Protein AF-A0AAV6Z2B5-F1 (afdb_monomer_lite)

Secondary structure (DSSP, 8-state):
-HHHHHHHHHHHHHHHHHHHHHHHHHHHHHH-HHHHHHHHHHHHHHHHHHHHHHHHHHHHHHHHHHHHHHHHHHHHHHHHHHHHHHHHHT--TTSPPPPPP-

Foldseek 3Di:
DVVVVVVVVVVVVVVVVVVVVVVVVVVCCVPPVVSVVVVVVVVVVVVVVVVVVVVVVVVVVVVVVVVVVVVVVVVVVVVVVVVVVVCVVPPDPPDDDDDPDD

Structure (mmCIF, N/CA/C/O backbone):
data_AF-A0AAV6Z2B5-F1
#
_entry.id   AF-A0AAV6Z2B5-F1
#
loop_
_atom_site.group_PDB
_atom_site.id
_atom_site.type_symbol
_atom_site.label_atom_id
_atom_site.label_alt_id
_atom_site.label_comp_id
_atom_site.label_asym_id
_atom_site.label_entity_id
_atom_site.label_seq_id
_atom_site.pdbx_PDB_ins_code
_atom_site.Cartn_x
_atom_site.Cartn_y
_atom_site.Cartn_z
_atom_site.occupancy
_atom_site.B_iso_or_equiv
_atom_site.auth_seq_id
_atom_s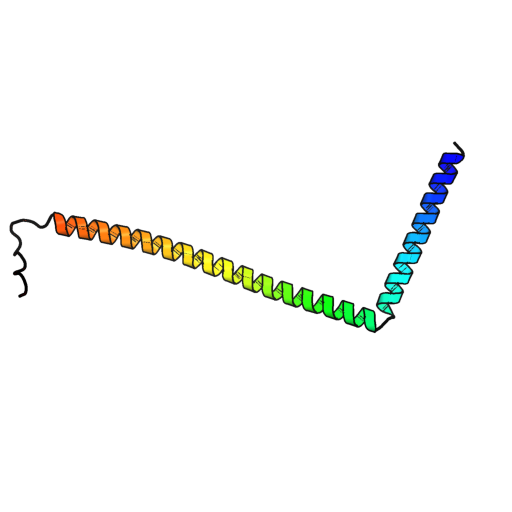ite.auth_comp_id
_atom_site.auth_asym_id
_atom_site.auth_atom_id
_atom_site.pdbx_PDB_model_num
ATOM 1 N N . MET A 1 1 ? -34.040 34.669 29.551 1.00 61.44 1 MET A N 1
ATOM 2 C CA . MET A 1 1 ? -32.749 34.286 30.158 1.00 61.44 1 MET A CA 1
ATOM 3 C C . MET A 1 1 ? -32.829 32.865 30.708 1.00 61.44 1 MET A C 1
ATOM 5 O O . MET A 1 1 ? -32.021 32.052 30.302 1.00 61.44 1 MET A O 1
ATOM 9 N N . GLU A 1 2 ? -33.875 32.519 31.465 1.00 62.28 2 GLU A N 1
ATOM 10 C CA . GLU A 1 2 ? -34.087 31.174 32.050 1.00 62.28 2 GLU A CA 1
ATOM 11 C C . GLU A 1 2 ? -34.156 30.000 31.046 1.00 62.28 2 GLU A C 1
ATOM 13 O O . GLU A 1 2 ? -33.633 28.927 31.321 1.00 62.28 2 GLU A O 1
ATOM 18 N N . ALA A 1 3 ? -34.746 30.183 29.857 1.00 65.19 3 ALA A N 1
ATOM 19 C CA . ALA A 1 3 ? -34.788 29.123 28.837 1.00 65.19 3 ALA A CA 1
ATOM 20 C C . ALA A 1 3 ? -33.399 28.789 28.251 1.00 65.19 3 ALA A C 1
ATOM 22 O O . ALA A 1 3 ? -33.134 27.639 27.924 1.00 65.19 3 ALA A O 1
ATOM 23 N N . LEU A 1 4 ? -32.506 29.785 28.171 1.00 72.56 4 LEU A N 1
ATOM 24 C CA . LEU A 1 4 ? -31.120 29.611 27.719 1.00 72.56 4 LEU A CA 1
ATOM 25 C C . LEU A 1 4 ? -30.303 28.823 28.753 1.00 72.56 4 LEU A C 1
ATOM 27 O O . LEU A 1 4 ? -29.557 27.925 28.386 1.00 72.56 4 LEU A O 1
ATOM 31 N N . GLU A 1 5 ? -30.514 29.093 30.044 1.00 88.19 5 GLU A N 1
ATOM 32 C CA . GLU A 1 5 ? -29.876 28.334 31.128 1.00 88.19 5 GLU A CA 1
ATOM 33 C C . GLU A 1 5 ? -30.351 26.873 31.179 1.00 88.19 5 GLU A C 1
ATOM 35 O O . GLU A 1 5 ? -29.553 25.972 31.451 1.00 88.19 5 GLU A O 1
ATOM 40 N N . LEU A 1 6 ? -31.631 26.617 30.882 1.00 94.62 6 LEU A N 1
ATOM 41 C CA . LEU A 1 6 ? -32.162 25.257 30.782 1.00 94.62 6 LEU A CA 1
ATOM 42 C C . LEU A 1 6 ? -31.587 24.505 29.574 1.00 94.62 6 LEU A C 1
ATOM 44 O O . LEU A 1 6 ? -31.181 23.352 29.721 1.00 94.62 6 LEU A O 1
ATOM 48 N N . ASP A 1 7 ? -31.520 25.144 28.406 1.00 94.81 7 ASP A N 1
ATOM 49 C CA . ASP A 1 7 ? -30.957 24.538 27.195 1.00 94.81 7 ASP A CA 1
ATOM 50 C C . ASP A 1 7 ? -29.466 24.211 27.363 1.00 94.81 7 ASP A C 1
ATOM 52 O O . ASP A 1 7 ? -29.035 23.101 27.031 1.00 94.81 7 ASP A O 1
ATOM 56 N N . ASP A 1 8 ? -28.688 25.121 27.954 1.00 95.44 8 ASP A N 1
ATOM 57 C CA . ASP A 1 8 ? -27.271 24.900 28.257 1.00 95.44 8 ASP A CA 1
ATOM 58 C C . ASP A 1 8 ? -27.082 23.735 29.239 1.00 95.44 8 ASP A C 1
ATOM 60 O O . ASP A 1 8 ? -26.204 22.878 29.062 1.00 95.44 8 ASP A O 1
ATOM 64 N N . LEU A 1 9 ? -27.947 23.644 30.254 1.00 95.88 9 LEU A N 1
ATOM 65 C CA . LEU A 1 9 ? -27.949 22.531 31.197 1.00 95.88 9 LEU A CA 1
ATOM 66 C C . LEU A 1 9 ? -28.308 21.206 30.508 1.00 95.88 9 LEU A C 1
ATOM 68 O O . LEU A 1 9 ? -27.624 20.199 30.715 1.00 95.88 9 LEU A O 1
ATOM 72 N N . CYS A 1 10 ? -29.333 21.191 29.655 1.00 97.38 10 CYS A N 1
ATOM 73 C CA . CYS A 1 10 ? -29.712 20.021 28.866 1.00 97.38 10 CYS A CA 1
ATOM 74 C C . CYS A 1 10 ? -28.577 19.577 27.938 1.00 97.38 10 CYS A C 1
ATOM 76 O O . CYS A 1 10 ? -28.277 18.381 27.858 1.00 97.38 10 CYS A O 1
ATOM 78 N N . PHE A 1 11 ? -27.895 20.516 27.280 1.00 97.56 11 PHE A N 1
ATOM 79 C CA . PHE A 1 11 ? -26.722 20.222 26.462 1.00 97.56 11 PHE A CA 1
ATOM 80 C C . PHE A 1 11 ? -25.598 19.603 27.299 1.00 97.56 11 PHE A C 1
ATOM 82 O O . PHE A 1 11 ? -25.040 18.566 26.924 1.00 97.56 11 PHE A O 1
ATOM 89 N N . HIS A 1 12 ? -25.298 20.184 28.463 1.00 96.94 12 HIS A N 1
ATOM 90 C CA . HIS A 1 12 ? -24.276 19.661 29.364 1.00 96.94 12 HIS A CA 1
ATOM 91 C C . HIS A 1 12 ? -24.596 18.232 29.820 1.00 96.94 12 HIS A C 1
ATOM 93 O O . HIS A 1 12 ? -23.740 17.346 29.737 1.00 96.94 12 HIS A O 1
ATOM 99 N N . ILE A 1 13 ? -25.837 17.980 30.241 1.00 98.12 13 ILE A N 1
ATOM 100 C CA . ILE A 1 13 ? -26.312 16.653 30.649 1.00 98.12 13 ILE A CA 1
ATOM 101 C C . ILE A 1 13 ? -26.185 15.660 29.492 1.00 98.12 13 ILE A C 1
ATOM 103 O O . ILE A 1 13 ? -25.612 14.583 29.664 1.00 98.12 13 ILE A O 1
ATOM 107 N N . ASN A 1 14 ? -26.644 16.023 28.294 1.00 98.31 14 ASN A N 1
ATOM 108 C CA . ASN A 1 14 ? -26.553 15.164 27.114 1.00 98.31 14 ASN A CA 1
ATOM 109 C C . ASN A 1 14 ? -25.099 14.854 26.735 1.00 98.31 14 ASN A C 1
ATOM 111 O O . ASN A 1 14 ? -24.780 13.717 26.376 1.00 98.31 14 ASN A O 1
ATOM 115 N N . SER A 1 15 ? -24.198 15.826 26.883 1.00 98.50 15 SER A N 1
ATOM 116 C CA . SER A 1 15 ? -22.760 15.625 26.703 1.00 98.50 15 SER A CA 1
ATOM 117 C C . SER A 1 15 ? -22.204 14.612 27.710 1.00 98.50 15 SER A 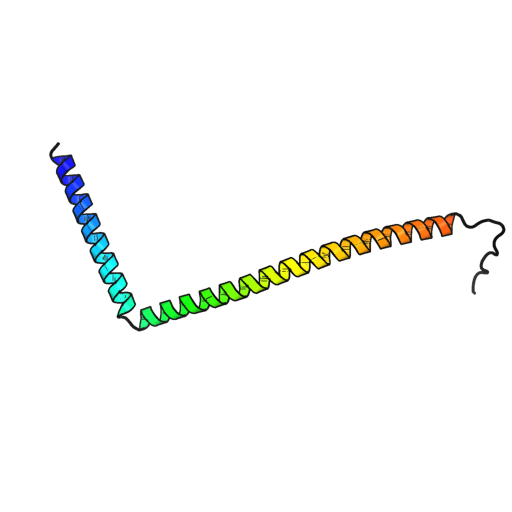C 1
ATOM 119 O O . SER A 1 15 ? -21.546 13.644 27.317 1.00 98.50 15 SER A O 1
ATOM 121 N N . LYS A 1 16 ? -22.546 14.742 29.001 1.00 98.62 16 LYS A N 1
ATOM 122 C CA . LYS A 1 16 ? -22.154 13.770 30.039 1.00 98.62 16 LYS A CA 1
ATOM 123 C C . LYS A 1 16 ? -22.707 12.372 29.756 1.00 98.62 16 LYS A C 1
ATOM 125 O O . LYS A 1 16 ? -21.956 11.400 29.830 1.00 98.62 16 LYS A O 1
ATOM 130 N N . ILE A 1 17 ? -23.977 12.261 29.359 1.00 98.62 17 ILE A N 1
ATOM 131 C CA . ILE A 1 17 ? -24.599 10.990 28.954 1.00 98.62 17 ILE A CA 1
ATOM 132 C C . ILE A 1 17 ? -23.846 10.373 27.769 1.00 98.62 17 ILE A C 1
ATOM 134 O O . ILE A 1 17 ? -23.574 9.172 27.768 1.00 98.62 17 ILE A O 1
ATOM 138 N N . SER A 1 18 ? -23.472 11.177 26.772 1.00 98.62 18 SER A N 1
ATOM 139 C CA . SER A 1 18 ? -22.705 10.722 25.607 1.00 98.62 18 SER A CA 1
ATOM 140 C C . SER A 1 18 ? -21.332 10.168 26.003 1.00 98.62 18 SER A C 1
ATOM 142 O O . SER A 1 18 ? -20.946 9.087 25.554 1.00 98.62 18 SER A O 1
ATOM 144 N N . VAL A 1 19 ? -20.619 10.847 26.909 1.00 98.62 19 VAL A N 1
ATOM 145 C CA . VAL A 1 19 ? -19.333 10.370 27.450 1.00 98.62 19 VAL A CA 1
ATOM 146 C C . VAL A 1 19 ? -19.496 9.042 28.192 1.00 98.62 19 VAL A C 1
ATOM 148 O O . VAL A 1 19 ? -18.710 8.118 27.971 1.00 98.62 19 VAL A O 1
ATOM 151 N N . ILE A 1 20 ? -20.530 8.911 29.028 1.00 98.56 20 ILE A N 1
ATOM 152 C CA . ILE A 1 20 ? -20.827 7.661 29.743 1.00 98.56 20 ILE A CA 1
ATOM 153 C C . ILE A 1 20 ? -21.094 6.526 28.748 1.00 98.56 20 ILE A C 1
ATOM 155 O O . ILE A 1 20 ? -20.483 5.463 28.863 1.00 98.56 20 ILE A O 1
ATOM 159 N N . LYS A 1 21 ? -21.936 6.756 27.731 1.00 98.56 21 LYS A N 1
ATOM 160 C CA . LYS A 1 21 ? -22.237 5.762 26.686 1.00 98.56 21 LYS A CA 1
ATOM 161 C C . LYS A 1 21 ? -20.972 5.293 25.968 1.00 98.56 21 LYS A C 1
ATOM 163 O O . LYS A 1 21 ? -20.738 4.089 25.895 1.00 98.56 21 LYS A O 1
ATOM 168 N N . LYS A 1 22 ? -20.124 6.222 25.512 1.00 98.44 22 LYS A N 1
ATOM 169 C CA . LYS A 1 22 ? -18.847 5.892 24.852 1.00 98.44 22 LYS A CA 1
ATOM 170 C C . LYS A 1 22 ? -17.925 5.086 25.765 1.00 98.44 22 LYS A C 1
ATOM 172 O O . LYS A 1 22 ? -17.332 4.107 25.331 1.00 98.44 22 LYS A O 1
ATOM 177 N N . THR A 1 23 ? -17.838 5.462 27.039 1.00 98.31 23 THR A N 1
ATOM 178 C CA . THR A 1 23 ? -16.992 4.768 28.021 1.00 98.31 23 THR A CA 1
ATOM 179 C C . THR A 1 23 ? -17.468 3.333 28.256 1.00 98.31 23 THR A C 1
ATOM 181 O O . THR A 1 23 ? -16.654 2.411 28.303 1.00 98.31 23 THR A O 1
ATOM 184 N N . LEU A 1 24 ? -18.783 3.122 28.365 1.00 97.94 24 LEU A N 1
ATOM 185 C CA . LEU A 1 24 ? -19.367 1.786 28.499 1.00 97.94 24 LEU A CA 1
ATOM 186 C C . LEU A 1 24 ? -19.145 0.939 27.243 1.00 97.94 24 LEU A C 1
ATOM 188 O O . LEU A 1 24 ? -18.802 -0.232 27.365 1.00 97.94 24 LEU A O 1
ATOM 192 N N . GLN A 1 25 ? -19.272 1.528 26.052 1.00 96.69 25 GLN A N 1
ATOM 193 C CA . GLN A 1 25 ? -18.981 0.844 24.788 1.00 96.69 25 GLN A CA 1
ATOM 194 C C . GLN A 1 25 ? -17.508 0.434 24.680 1.00 96.69 25 GLN A C 1
ATOM 196 O O . GLN A 1 25 ? -17.222 -0.708 24.338 1.00 96.69 25 GLN A O 1
ATOM 201 N N . LEU A 1 26 ? -16.573 1.326 25.020 1.00 95.88 26 LEU A N 1
ATOM 202 C CA . LEU A 1 26 ? -15.141 1.008 25.029 1.00 95.88 26 LEU A CA 1
ATOM 203 C C . LEU A 1 26 ? -14.821 -0.121 26.010 1.00 95.88 26 LEU A C 1
ATOM 205 O O . LEU A 1 26 ? -14.094 -1.051 25.667 1.00 95.88 26 LEU A O 1
ATOM 209 N N . ARG A 1 27 ? -15.410 -0.078 27.212 1.00 96.44 27 ARG A N 1
ATOM 210 C CA . ARG A 1 27 ? -15.282 -1.166 28.186 1.00 96.44 27 ARG A CA 1
ATOM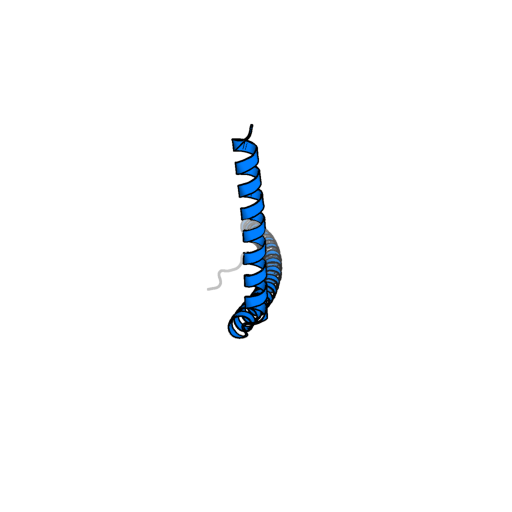 211 C C . ARG A 1 27 ? -15.836 -2.477 27.631 1.00 96.44 27 ARG A C 1
ATOM 213 O O . ARG A 1 27 ? -15.171 -3.496 27.761 1.00 96.44 27 ARG A O 1
ATOM 220 N N . HIS A 1 28 ? -17.016 -2.445 27.010 1.00 95.38 28 HIS A N 1
ATOM 221 C CA . HIS A 1 28 ? -17.640 -3.621 26.406 1.00 95.38 28 HIS A CA 1
ATOM 222 C C . HIS A 1 28 ? -16.739 -4.241 25.335 1.00 95.38 28 HIS A C 1
ATOM 224 O O . HIS A 1 28 ? -16.492 -5.437 25.376 1.00 95.38 28 HIS A O 1
ATOM 230 N N . ILE A 1 29 ? -16.177 -3.432 24.432 1.00 94.56 29 ILE A N 1
ATOM 231 C CA . ILE A 1 29 ? -15.225 -3.902 23.413 1.00 94.56 29 ILE A CA 1
ATOM 232 C C . ILE A 1 29 ? -13.993 -4.555 24.058 1.00 94.56 29 ILE A C 1
ATOM 234 O O . ILE A 1 29 ? -13.519 -5.573 23.566 1.00 94.56 29 ILE A O 1
ATOM 238 N N . GLY A 1 30 ? -13.483 -3.993 25.158 1.00 90.94 30 GLY A N 1
ATOM 239 C CA . GLY A 1 30 ? -12.327 -4.546 25.870 1.00 90.94 30 GLY A CA 1
ATOM 240 C C . GLY A 1 30 ? -12.615 -5.809 26.691 1.00 90.94 30 GLY A C 1
ATOM 241 O O . GLY A 1 30 ? -11.679 -6.522 27.038 1.00 90.94 30 GLY A O 1
ATOM 242 N N . GLN A 1 31 ? -13.878 -6.080 27.030 1.00 94.81 31 GLN A N 1
ATOM 243 C CA . GLN A 1 31 ? -14.282 -7.224 27.856 1.00 94.81 31 GLN A CA 1
ATOM 244 C C . GLN A 1 31 ? -14.893 -8.366 27.044 1.00 94.81 31 GLN A C 1
ATOM 246 O O . GLN A 1 31 ? -14.741 -9.519 27.437 1.00 94.81 31 GLN A O 1
ATOM 251 N N . ASP A 1 32 ? -15.584 -8.060 25.945 1.00 96.12 32 ASP A N 1
ATOM 252 C CA . ASP A 1 32 ? -16.191 -9.040 25.049 1.00 96.12 32 ASP A CA 1
ATOM 253 C C . ASP A 1 32 ? -15.111 -9.668 24.146 1.00 96.12 32 ASP A C 1
ATOM 255 O O . ASP A 1 32 ? -14.593 -9.000 23.240 1.00 96.12 32 ASP A O 1
ATOM 259 N N . PRO A 1 33 ? -14.774 -10.959 24.336 1.00 93.94 33 PRO A N 1
ATOM 260 C CA . PRO A 1 33 ? -13.727 -11.612 23.557 1.00 93.94 33 PRO A CA 1
ATOM 261 C C . PRO A 1 33 ? -14.040 -11.675 22.057 1.00 93.94 33 PRO A C 1
ATOM 263 O O . PRO A 1 33 ? -13.118 -11.676 21.241 1.00 93.94 33 PRO A O 1
ATOM 266 N N . SER A 1 34 ? -15.323 -11.709 21.674 1.00 96.06 34 SER A N 1
ATOM 267 C CA . SER A 1 34 ? -15.730 -11.764 20.267 1.00 96.06 34 SER A CA 1
ATOM 268 C C . SER A 1 34 ? -15.421 -10.450 19.546 1.00 96.06 34 SER A C 1
ATOM 270 O O . SER A 1 34 ? -14.858 -10.460 18.450 1.00 96.06 34 SER A O 1
ATOM 272 N N . LEU A 1 35 ? -15.684 -9.313 20.197 1.00 95.19 35 LEU A N 1
ATOM 273 C CA . LEU A 1 35 ? -15.344 -7.989 19.674 1.00 95.19 35 LEU A CA 1
ATOM 274 C C . LEU A 1 35 ? -13.834 -7.753 19.679 1.00 95.19 35 LEU A C 1
ATOM 276 O O . LEU A 1 35 ? -13.301 -7.205 18.712 1.00 95.19 35 LEU A O 1
ATOM 280 N N . GLY A 1 36 ? -13.132 -8.216 20.717 1.00 93.75 36 GLY A N 1
ATOM 281 C CA . GLY A 1 36 ? -11.670 -8.177 20.765 1.00 93.75 36 GLY A CA 1
ATOM 282 C C . GLY A 1 36 ? -11.021 -8.948 19.609 1.00 93.75 36 GLY A C 1
ATOM 283 O O . GLY A 1 36 ? -10.078 -8.455 18.983 1.00 93.75 36 GLY A O 1
ATOM 284 N N . ALA A 1 37 ? -11.559 -10.122 19.262 1.00 95.44 37 ALA A N 1
ATOM 285 C CA . ALA A 1 37 ? -11.094 -10.912 18.122 1.00 95.44 37 ALA A CA 1
ATOM 286 C C . ALA A 1 37 ? -11.331 -10.191 16.785 1.00 95.44 37 ALA A C 1
ATOM 288 O O . ALA A 1 37 ? -10.435 -10.150 15.940 1.00 95.44 37 ALA A O 1
ATOM 289 N N . VAL A 1 38 ? -12.502 -9.567 16.606 1.00 96.31 38 VAL A N 1
ATOM 290 C CA . VAL A 1 38 ? -12.796 -8.751 15.416 1.00 96.31 38 VAL A CA 1
ATOM 291 C C . VAL A 1 38 ? -11.824 -7.575 15.307 1.00 96.31 38 VAL A C 1
ATOM 293 O O . VAL A 1 38 ? -11.255 -7.360 14.239 1.00 96.31 38 VAL A O 1
ATOM 296 N N . LEU A 1 39 ? -11.573 -6.844 16.397 1.00 96.06 39 LEU A N 1
ATOM 297 C CA . LEU A 1 39 ? -10.648 -5.707 16.393 1.00 96.06 39 LEU A CA 1
ATOM 298 C C . LEU A 1 39 ? -9.200 -6.133 16.104 1.00 96.06 39 LEU A C 1
ATOM 300 O O . LEU A 1 39 ? -8.484 -5.453 15.367 1.00 96.06 39 LEU A O 1
ATOM 304 N N . SER A 1 40 ? -8.784 -7.281 16.640 1.00 95.50 40 SER A N 1
ATOM 305 C CA . SER A 1 40 ? -7.468 -7.868 16.365 1.00 95.50 40 SER A CA 1
ATOM 306 C C . SER A 1 40 ? -7.332 -8.240 14.891 1.00 95.50 40 SER A C 1
ATOM 308 O O . SER A 1 40 ? -6.321 -7.922 14.267 1.00 95.50 40 SER A O 1
ATOM 310 N N . LYS A 1 41 ? -8.380 -8.832 14.301 1.00 97.56 41 LYS A N 1
ATOM 311 C CA . LYS A 1 41 ? -8.426 -9.119 12.866 1.00 97.56 41 LYS A CA 1
ATOM 312 C C . LYS A 1 41 ? -8.330 -7.839 12.038 1.00 97.56 41 LYS A C 1
ATOM 314 O O . LYS A 1 41 ? -7.522 -7.785 11.124 1.00 97.56 41 LYS A O 1
ATOM 319 N N . VAL A 1 42 ? -9.097 -6.800 12.373 1.00 97.94 42 VAL A N 1
ATOM 320 C CA . VAL A 1 42 ? -9.030 -5.507 11.669 1.00 97.94 42 VAL A CA 1
ATOM 321 C C . VAL A 1 42 ? -7.622 -4.916 11.739 1.00 97.94 42 VAL A C 1
ATOM 323 O O . VAL A 1 42 ? -7.095 -4.483 10.721 1.00 97.94 42 VAL A O 1
ATOM 326 N N . THR A 1 43 ? -6.992 -4.942 12.915 1.00 97.75 43 THR A N 1
ATOM 327 C CA . THR A 1 43 ? -5.613 -4.458 13.095 1.00 97.75 43 THR A CA 1
ATOM 328 C C . THR A 1 43 ? -4.627 -5.230 12.218 1.00 97.75 43 THR A C 1
ATOM 330 O O . THR A 1 43 ? -3.798 -4.623 11.545 1.00 97.75 43 THR A O 1
ATOM 333 N N . TYR A 1 44 ? -4.742 -6.558 12.189 1.00 98.44 44 TYR A N 1
ATOM 334 C CA . TYR A 1 44 ? -3.888 -7.417 11.373 1.00 98.44 44 TYR A CA 1
ATOM 335 C C . TYR A 1 44 ? -4.060 -7.154 9.870 1.00 98.44 44 TYR A C 1
ATOM 337 O O . TYR A 1 44 ? -3.077 -6.949 9.163 1.00 98.44 44 TYR A O 1
ATOM 345 N N . GLU A 1 45 ? -5.302 -7.091 9.387 1.00 98.56 45 GLU A N 1
ATOM 346 C CA . GLU A 1 45 ? -5.603 -6.811 7.976 1.00 98.56 45 GLU A CA 1
ATOM 347 C C . GLU A 1 45 ? -5.114 -5.412 7.562 1.00 98.56 45 GLU A C 1
ATOM 349 O O . GLU A 1 45 ? -4.580 -5.240 6.468 1.00 98.56 45 GLU A O 1
ATOM 354 N N . LEU A 1 46 ? -5.229 -4.411 8.447 1.00 98.62 46 LEU A N 1
ATOM 355 C CA . LEU A 1 46 ? -4.676 -3.073 8.209 1.00 98.62 46 LEU A CA 1
ATOM 356 C C . LEU A 1 46 ? -3.151 -3.096 8.089 1.00 98.62 46 LEU A C 1
ATOM 358 O O . LEU A 1 46 ? -2.601 -2.432 7.213 1.00 98.62 46 LEU A O 1
ATOM 362 N N . GLN A 1 47 ? -2.464 -3.869 8.931 1.00 98.50 47 GLN A N 1
ATOM 363 C CA . GLN A 1 47 ? -1.016 -4.019 8.831 1.00 98.50 47 GLN A CA 1
ATOM 364 C C . GLN A 1 47 ? -0.612 -4.676 7.503 1.00 98.50 47 GLN A C 1
ATOM 366 O O . GLN A 1 47 ? 0.264 -4.155 6.811 1.00 98.50 47 GLN A O 1
ATOM 371 N N . LEU A 1 48 ? -1.282 -5.764 7.109 1.00 98.62 48 LEU A N 1
ATOM 372 C CA . LEU A 1 48 ? -1.040 -6.417 5.819 1.00 98.62 48 LEU A CA 1
ATOM 373 C C . LEU A 1 48 ? -1.283 -5.469 4.641 1.00 98.62 48 LEU A C 1
ATOM 375 O O . LEU A 1 48 ? -0.501 -5.448 3.690 1.00 98.62 48 LEU A O 1
ATOM 379 N N . LEU A 1 49 ? -2.343 -4.660 4.705 1.00 98.62 49 LEU A N 1
ATOM 380 C CA . LEU A 1 49 ? -2.631 -3.658 3.685 1.00 98.62 49 LEU A CA 1
ATOM 381 C C . LEU A 1 49 ? -1.491 -2.639 3.564 1.00 98.62 49 LEU A C 1
ATOM 383 O O . LEU A 1 49 ? -1.063 -2.348 2.450 1.00 98.62 49 LEU A O 1
ATOM 387 N N . CYS A 1 50 ? -0.959 -2.137 4.681 1.00 98.56 50 CYS A N 1
ATOM 388 C CA . CYS A 1 50 ? 0.193 -1.232 4.671 1.00 98.56 50 CYS A CA 1
ATOM 389 C C . CYS A 1 50 ? 1.430 -1.879 4.026 1.00 98.56 50 CYS A C 1
ATOM 391 O O . CYS A 1 50 ? 2.108 -1.251 3.215 1.00 98.56 50 CYS A O 1
ATOM 393 N N . GLU A 1 51 ? 1.708 -3.148 4.325 1.00 98.62 51 GLU A N 1
ATOM 394 C CA . GLU A 1 51 ? 2.822 -3.879 3.707 1.00 98.62 51 GLU A CA 1
ATOM 395 C C . GLU A 1 51 ? 2.633 -4.062 2.194 1.00 98.62 51 GLU A C 1
ATOM 397 O O . GLU A 1 51 ? 3.591 -3.945 1.425 1.00 98.62 51 GLU A O 1
ATOM 402 N N . LEU A 1 52 ? 1.403 -4.327 1.747 1.00 98.75 52 LEU A N 1
ATOM 403 C CA . LEU A 1 52 ? 1.072 -4.400 0.324 1.00 98.75 52 LEU A CA 1
ATOM 404 C C . LEU A 1 52 ? 1.225 -3.041 -0.362 1.00 98.75 52 LEU A C 1
ATOM 406 O O . LEU A 1 52 ? 1.779 -2.985 -1.459 1.00 98.75 52 LEU A O 1
ATOM 410 N N . LEU A 1 53 ? 0.802 -1.952 0.281 1.00 98.81 53 LEU A N 1
ATOM 411 C CA . LEU A 1 53 ? 0.969 -0.598 -0.249 1.00 98.81 53 LEU A CA 1
ATOM 412 C C . LEU A 1 53 ? 2.448 -0.234 -0.424 1.00 98.81 53 LEU A C 1
ATOM 414 O O . LEU A 1 53 ? 2.817 0.266 -1.483 1.00 98.81 53 LEU A O 1
ATOM 418 N N . ASN A 1 54 ? 3.312 -0.590 0.529 1.00 98.69 54 ASN A N 1
ATOM 419 C CA . ASN A 1 54 ? 4.760 -0.382 0.399 1.00 98.69 54 ASN A CA 1
ATOM 420 C C . ASN A 1 54 ? 5.354 -1.146 -0.801 1.00 98.69 54 ASN A C 1
ATOM 422 O O . ASN A 1 54 ? 6.232 -0.644 -1.509 1.00 98.69 54 ASN A O 1
ATOM 426 N N . LYS A 1 55 ? 4.870 -2.370 -1.063 1.00 98.75 55 LYS A N 1
ATOM 427 C CA . LYS A 1 55 ? 5.282 -3.150 -2.245 1.00 98.75 55 LYS A CA 1
ATOM 428 C C . LYS A 1 55 ? 4.815 -2.492 -3.540 1.00 98.75 55 LYS A C 1
ATOM 430 O O . LYS A 1 55 ? 5.589 -2.433 -4.491 1.00 98.75 55 LYS A O 1
ATOM 435 N N . VAL A 1 56 ? 3.579 -1.993 -3.570 1.00 98.62 56 VAL A N 1
ATOM 436 C CA . VAL A 1 56 ? 3.043 -1.253 -4.721 1.00 98.62 56 VAL A CA 1
ATOM 437 C C . VAL A 1 56 ? 3.873 -0.003 -4.983 1.00 98.62 56 VAL A C 1
ATOM 439 O O . VAL A 1 56 ? 4.267 0.220 -6.120 1.00 98.62 56 VAL A O 1
ATOM 442 N N . GLU A 1 57 ? 4.197 0.773 -3.952 1.00 98.75 57 GLU A N 1
ATOM 443 C CA . GLU A 1 57 ? 5.030 1.971 -4.087 1.00 98.75 57 GLU A CA 1
ATOM 444 C C . GLU A 1 57 ? 6.405 1.644 -4.687 1.00 98.75 57 GLU A C 1
ATOM 446 O O . GLU A 1 57 ? 6.831 2.273 -5.656 1.00 98.75 57 GLU A O 1
ATOM 451 N N . THR A 1 58 ? 7.061 0.598 -4.177 1.00 98.62 58 THR A N 1
ATOM 452 C CA . THR A 1 58 ? 8.355 0.130 -4.703 1.00 98.62 58 THR A CA 1
ATOM 453 C C . THR A 1 58 ? 8.249 -0.282 -6.174 1.00 98.62 58 THR A C 1
ATOM 455 O O . THR A 1 58 ? 9.109 0.042 -6.995 1.00 98.62 58 THR A O 1
ATOM 458 N N . GLU A 1 59 ? 7.182 -0.996 -6.530 1.00 98.75 59 GLU A N 1
ATOM 459 C CA . GLU A 1 59 ? 6.959 -1.465 -7.894 1.00 98.75 59 GLU A CA 1
ATOM 460 C C . GLU A 1 59 ? 6.650 -0.314 -8.861 1.00 98.75 59 GLU A C 1
ATOM 462 O O . GLU A 1 59 ? 7.160 -0.305 -9.981 1.00 98.75 59 GLU A O 1
ATOM 467 N N . VAL A 1 60 ? 5.893 0.696 -8.424 1.00 98.75 60 VAL A N 1
ATOM 468 C CA . VAL A 1 60 ? 5.643 1.916 -9.205 1.00 98.75 60 VAL A CA 1
ATOM 469 C C . VAL A 1 60 ? 6.958 2.635 -9.505 1.00 98.75 60 VAL A C 1
ATOM 471 O O . VAL A 1 60 ? 7.244 2.923 -10.666 1.00 98.75 60 VAL A O 1
ATOM 474 N N . GLN A 1 61 ? 7.815 2.837 -8.501 1.00 98.75 61 GLN A N 1
ATOM 475 C CA . GLN A 1 61 ? 9.125 3.477 -8.692 1.00 98.75 61 GLN A CA 1
ATOM 476 C C . GLN A 1 61 ? 10.019 2.701 -9.675 1.00 98.75 61 GLN A C 1
ATOM 478 O O . GLN A 1 61 ? 10.707 3.286 -10.524 1.00 98.75 61 GLN A O 1
ATOM 483 N N . ARG A 1 62 ? 9.993 1.365 -9.605 1.00 98.75 62 ARG A N 1
ATOM 484 C CA . ARG A 1 62 ? 10.704 0.499 -10.554 1.00 98.75 62 ARG A CA 1
ATOM 485 C C . ARG A 1 62 ? 10.176 0.682 -11.977 1.00 98.75 62 ARG A C 1
ATOM 487 O O . ARG A 1 62 ? 10.968 0.823 -12.910 1.00 98.75 62 ARG A O 1
ATOM 494 N N . GLN A 1 63 ? 8.856 0.697 -12.153 1.00 98.75 63 GLN A N 1
ATOM 495 C CA . GLN A 1 63 ? 8.225 0.873 -13.462 1.00 98.75 63 GLN A CA 1
ATOM 496 C C . GLN A 1 63 ? 8.507 2.252 -14.058 1.00 98.75 63 GLN A C 1
ATOM 498 O O . GLN A 1 63 ? 8.812 2.339 -15.245 1.00 98.75 63 GLN A O 1
ATOM 503 N N . GLU A 1 64 ? 8.493 3.314 -13.253 1.00 98.75 64 GLU A N 1
ATOM 504 C CA . GLU A 1 64 ? 8.872 4.657 -13.704 1.00 98.75 64 GLU A CA 1
ATOM 505 C C . GLU A 1 64 ? 10.314 4.709 -14.214 1.00 98.75 64 GLU A C 1
ATOM 507 O O . GLU A 1 64 ? 10.600 5.343 -15.231 1.00 98.75 64 GLU A O 1
ATOM 512 N N . THR A 1 65 ? 11.228 4.022 -13.528 1.00 98.62 65 THR A N 1
ATOM 513 C CA . THR A 1 65 ? 12.633 3.931 -13.944 1.00 98.62 65 THR A CA 1
ATOM 514 C C . THR A 1 65 ? 12.758 3.217 -15.288 1.00 98.62 65 THR A C 1
ATOM 516 O O . THR A 1 65 ? 13.401 3.727 -16.203 1.00 98.62 65 THR A O 1
ATOM 519 N N . ILE A 1 66 ? 12.078 2.080 -15.448 1.00 98.75 66 ILE A N 1
ATOM 520 C CA . ILE A 1 66 ? 12.069 1.328 -16.709 1.00 98.75 66 ILE A CA 1
ATOM 521 C C . ILE A 1 66 ? 11.457 2.153 -17.838 1.00 98.75 66 ILE A C 1
ATOM 523 O O . ILE A 1 66 ? 12.002 2.176 -18.938 1.00 98.75 66 ILE A O 1
ATOM 527 N N . ALA A 1 67 ? 10.358 2.859 -17.578 1.00 98.69 67 ALA A N 1
ATOM 528 C CA . ALA A 1 67 ? 9.713 3.708 -18.571 1.00 98.69 67 ALA A CA 1
ATOM 529 C C . ALA A 1 67 ? 10.656 4.810 -19.080 1.00 98.69 67 ALA A C 1
ATOM 531 O O . ALA A 1 67 ? 10.692 5.079 -20.282 1.00 98.69 67 ALA A O 1
ATOM 532 N N . LYS A 1 68 ? 11.463 5.411 -18.193 1.00 98.69 68 LYS A N 1
ATOM 533 C CA . LYS A 1 68 ? 12.496 6.385 -18.580 1.00 98.69 68 LYS A CA 1
ATOM 534 C C . LYS A 1 68 ? 13.554 5.747 -19.479 1.00 98.69 68 LYS A C 1
ATOM 536 O O . LYS A 1 68 ? 13.795 6.259 -20.567 1.00 98.69 68 LYS A O 1
ATOM 541 N N . SER A 1 69 ? 14.105 4.599 -19.083 1.00 98.56 69 SER A N 1
ATOM 542 C CA . SER A 1 69 ? 15.112 3.892 -19.885 1.00 98.56 69 SER A CA 1
ATOM 543 C C . SER A 1 69 ? 14.581 3.444 -21.249 1.00 98.56 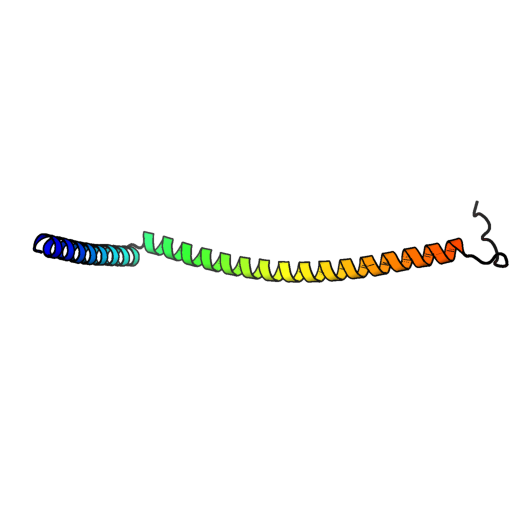69 SER A C 1
ATOM 545 O O . SER A 1 69 ? 15.288 3.536 -22.248 1.00 98.56 69 SER A O 1
ATOM 547 N N . LEU A 1 70 ? 13.324 2.996 -21.327 1.00 98.69 70 LEU A N 1
ATOM 548 C CA . LEU A 1 70 ? 12.691 2.641 -22.600 1.00 98.69 70 LEU A CA 1
ATOM 549 C C . LEU A 1 70 ? 12.544 3.854 -23.521 1.00 98.69 70 LEU A C 1
ATOM 551 O O . LEU A 1 70 ? 12.754 3.732 -24.725 1.00 98.69 70 LEU A O 1
ATOM 555 N N . LYS A 1 71 ? 12.225 5.025 -22.963 1.00 98.56 71 LYS A N 1
ATOM 556 C CA . LYS A 1 71 ? 12.134 6.267 -23.733 1.00 98.56 71 LYS A CA 1
ATOM 557 C C . LYS A 1 71 ? 13.497 6.713 -24.263 1.00 98.56 71 LYS A C 1
ATOM 559 O O . LYS A 1 71 ? 13.586 7.148 -25.405 1.00 98.56 71 LYS A O 1
ATOM 564 N N . GLU A 1 72 ? 14.551 6.587 -23.462 1.00 98.44 72 GLU A N 1
ATOM 565 C CA . GLU A 1 72 ? 15.925 6.861 -23.903 1.00 98.44 72 GLU A CA 1
ATOM 566 C C . GLU A 1 72 ? 16.339 5.925 -25.042 1.00 98.44 72 GLU A C 1
ATOM 568 O O . GLU A 1 72 ? 16.796 6.394 -26.082 1.00 98.44 72 GLU A O 1
ATOM 573 N N . LEU A 1 73 ? 16.088 4.620 -24.893 1.00 98.56 73 LEU A N 1
ATOM 574 C CA . LEU A 1 73 ? 16.375 3.630 -25.931 1.00 98.56 73 LEU A CA 1
ATOM 575 C C . LEU A 1 73 ? 15.619 3.924 -27.231 1.00 98.56 73 LEU A C 1
ATOM 577 O O . LEU A 1 73 ? 16.189 3.805 -28.314 1.00 98.56 73 LEU A O 1
ATOM 581 N N . GLN A 1 74 ? 14.347 4.316 -27.128 1.00 98.38 74 GLN A N 1
ATOM 582 C CA . GLN A 1 74 ? 13.551 4.704 -28.287 1.00 98.38 74 GLN A CA 1
ATOM 583 C C . GLN A 1 74 ? 14.194 5.880 -29.034 1.00 98.38 74 GLN A C 1
ATOM 585 O O . GLN A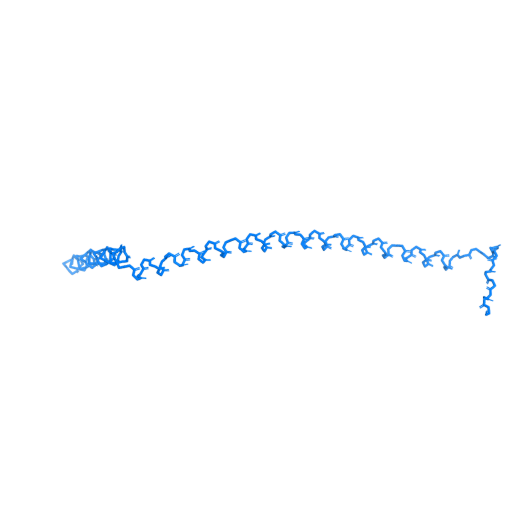 1 74 ? 14.336 5.810 -30.252 1.00 98.38 74 GLN A O 1
ATOM 590 N N . LEU A 1 75 ? 14.618 6.926 -28.320 1.00 98.25 75 LEU A N 1
ATOM 591 C CA . LEU A 1 75 ? 15.263 8.093 -28.930 1.00 98.25 75 LEU A CA 1
ATOM 592 C C . LEU A 1 75 ? 16.578 7.725 -29.626 1.00 98.25 75 LEU A C 1
ATOM 594 O O . LEU A 1 75 ? 16.846 8.214 -30.721 1.00 98.25 75 LEU A O 1
ATOM 598 N N . THR A 1 76 ? 17.386 6.850 -29.019 1.00 98.00 76 THR A N 1
ATOM 599 C CA . THR A 1 76 ? 18.615 6.349 -29.652 1.00 98.00 76 THR A CA 1
ATOM 600 C C . THR A 1 76 ? 18.300 5.589 -30.936 1.00 98.00 76 THR A C 1
ATOM 602 O O . THR A 1 76 ? 18.887 5.876 -31.974 1.00 98.00 76 THR A O 1
ATOM 605 N N . LEU A 1 77 ? 17.323 4.679 -30.897 1.00 98.31 77 LEU A N 1
ATOM 606 C CA . LEU A 1 77 ? 16.941 3.889 -32.064 1.00 98.31 77 LEU A CA 1
ATOM 607 C C . LEU A 1 77 ? 16.392 4.759 -33.203 1.00 98.31 77 LEU A C 1
ATOM 609 O O . LEU A 1 77 ? 16.704 4.516 -34.365 1.00 98.31 77 LEU A O 1
ATOM 613 N N . GLU A 1 78 ? 15.581 5.770 -32.888 1.00 98.06 78 GLU A N 1
ATOM 614 C CA . GLU A 1 78 ? 15.078 6.728 -33.878 1.00 98.06 78 GLU A CA 1
ATOM 615 C C . GLU A 1 78 ? 16.232 7.480 -34.563 1.00 98.06 78 GLU A C 1
ATOM 617 O O . GLU A 1 78 ? 16.228 7.616 -35.790 1.00 98.06 78 GLU A O 1
ATOM 622 N N . GLY A 1 79 ? 17.250 7.888 -33.796 1.00 97.69 79 GLY A N 1
ATOM 623 C CA . GLY A 1 79 ? 18.478 8.486 -34.324 1.00 97.69 79 GLY A CA 1
ATOM 624 C C . GLY A 1 79 ? 19.257 7.542 -35.243 1.00 97.69 79 GLY A C 1
ATOM 625 O O . GLY A 1 79 ? 19.575 7.917 -36.373 1.00 97.69 79 GLY A O 1
ATOM 626 N N . ASP A 1 80 ? 19.489 6.303 -34.807 1.00 98.00 80 ASP A N 1
ATOM 627 C CA . ASP A 1 80 ? 20.213 5.288 -35.584 1.00 98.00 80 ASP A CA 1
ATOM 628 C C . ASP A 1 80 ? 19.496 4.967 -36.907 1.00 98.00 80 ASP A C 1
ATOM 630 O O . ASP A 1 80 ? 20.121 4.835 -37.963 1.00 98.00 80 ASP A O 1
ATOM 634 N N . VAL A 1 81 ? 18.161 4.868 -36.879 1.00 97.56 81 VAL A N 1
ATOM 635 C CA . VAL A 1 81 ? 17.340 4.647 -38.079 1.00 97.56 81 VAL A CA 1
ATOM 636 C C . VAL A 1 81 ? 17.438 5.836 -39.032 1.00 97.56 81 VAL A C 1
ATOM 638 O O . VAL A 1 81 ? 17.569 5.642 -40.246 1.00 97.56 81 VAL A O 1
ATOM 641 N N . GLN A 1 82 ? 17.389 7.061 -38.505 1.00 97.38 82 GLN A N 1
ATOM 642 C CA . GLN A 1 82 ? 17.531 8.268 -39.309 1.00 97.38 82 GLN A CA 1
ATOM 643 C C . GLN A 1 82 ? 18.915 8.327 -39.972 1.00 97.38 82 GLN A C 1
ATOM 645 O O . GLN A 1 82 ? 19.003 8.539 -41.185 1.00 97.38 82 GLN A O 1
ATOM 650 N N . GLU A 1 83 ? 19.989 8.084 -39.219 1.00 96.75 83 GLU A N 1
ATOM 651 C CA . GLU A 1 83 ? 21.356 8.049 -39.745 1.00 96.75 83 GLU A CA 1
ATOM 652 C C . GLU A 1 83 ? 21.520 6.964 -40.817 1.00 96.75 83 GLU A C 1
ATOM 654 O O . GLU A 1 83 ? 22.009 7.242 -41.916 1.00 96.75 83 GLU A O 1
ATOM 659 N N . ALA A 1 84 ? 21.033 5.747 -40.562 1.00 95.88 84 ALA A N 1
ATOM 660 C CA . ALA A 1 84 ? 21.076 4.658 -41.531 1.00 95.88 84 ALA A CA 1
ATOM 661 C C . ALA A 1 84 ? 20.319 5.000 -42.827 1.00 95.88 84 ALA A C 1
ATOM 663 O O . ALA A 1 84 ? 20.799 4.683 -43.921 1.00 95.88 84 ALA A O 1
ATOM 664 N N . SER A 1 85 ? 19.165 5.675 -42.731 1.00 95.00 85 SER A N 1
ATOM 665 C CA . SER A 1 85 ? 18.439 6.164 -43.909 1.00 95.00 85 SER A CA 1
ATOM 666 C C . SER A 1 85 ? 19.263 7.195 -44.676 1.00 95.00 85 SER A C 1
ATOM 668 O O . SER A 1 85 ? 19.405 7.069 -45.891 1.00 95.00 85 SER A O 1
ATOM 670 N N . HIS A 1 86 ? 19.859 8.176 -43.989 1.00 95.25 86 HIS A N 1
ATOM 671 C CA . HIS A 1 86 ? 20.714 9.175 -44.631 1.00 95.25 86 HIS A CA 1
ATOM 672 C C . HIS A 1 86 ? 21.907 8.533 -45.346 1.00 95.25 86 HIS A C 1
ATOM 674 O O . HIS A 1 86 ? 22.182 8.883 -46.494 1.00 95.25 86 HIS A O 1
ATOM 680 N N . LEU A 1 87 ? 22.582 7.569 -44.718 1.00 92.44 87 LEU A N 1
ATOM 681 C CA . LEU A 1 87 ? 23.706 6.850 -45.323 1.00 92.44 87 LEU A CA 1
ATOM 682 C C . LEU A 1 87 ? 23.279 6.043 -46.553 1.00 92.44 87 LEU A C 1
ATOM 684 O O . LEU A 1 87 ? 23.965 6.078 -47.574 1.00 92.44 87 LEU A O 1
ATOM 688 N N . ARG A 1 88 ? 22.135 5.348 -46.482 1.00 89.31 88 ARG A N 1
ATOM 689 C CA . ARG A 1 88 ? 21.564 4.602 -47.615 1.00 89.31 88 ARG A CA 1
ATOM 690 C C . ARG A 1 88 ? 21.246 5.521 -48.795 1.00 89.31 88 ARG A C 1
ATOM 692 O O . ARG A 1 88 ? 21.510 5.153 -49.937 1.00 89.31 88 ARG A O 1
ATOM 699 N N . ASP A 1 89 ? 20.678 6.692 -48.528 1.00 91.69 89 ASP A N 1
ATOM 700 C CA . ASP A 1 89 ? 20.199 7.598 -49.574 1.00 91.69 89 ASP A CA 1
ATOM 701 C C . ASP A 1 89 ? 21.335 8.445 -50.185 1.00 91.69 89 ASP A C 1
ATOM 703 O O . ASP A 1 89 ? 21.195 8.953 -51.296 1.00 91.69 89 ASP A O 1
ATOM 707 N N . ASN A 1 90 ? 22.485 8.551 -49.506 1.00 89.75 90 ASN A N 1
ATOM 708 C CA . ASN A 1 90 ? 23.641 9.355 -49.927 1.00 89.75 90 ASN A CA 1
ATOM 709 C C . ASN A 1 90 ? 24.883 8.514 -50.281 1.00 89.75 90 ASN A C 1
ATOM 711 O O . ASN A 1 90 ? 26.013 8.983 -50.134 1.00 89.75 90 ASN A O 1
ATOM 715 N N . VAL A 1 91 ? 24.708 7.277 -50.760 1.00 86.31 91 VAL A N 1
ATOM 716 C CA . VAL A 1 91 ? 25.834 6.421 -51.180 1.00 86.31 91 VAL A CA 1
ATOM 717 C C . VAL A 1 91 ? 26.574 7.057 -52.370 1.00 86.31 91 VAL A C 1
ATOM 719 O O . VAL A 1 91 ? 25.970 7.251 -53.430 1.00 86.31 91 VAL A O 1
ATOM 722 N N . PRO A 1 92 ? 27.885 7.345 -52.256 1.00 86.56 92 PRO A N 1
ATOM 723 C CA . PRO A 1 92 ? 28.639 7.942 -53.348 1.00 86.56 92 PRO A CA 1
ATOM 724 C C . PRO A 1 92 ? 28.639 7.074 -54.619 1.00 86.56 92 PRO A C 1
ATOM 726 O O . PRO A 1 92 ? 28.843 5.860 -54.545 1.00 86.56 92 PRO A O 1
ATOM 729 N N . PRO A 1 93 ? 28.499 7.678 -55.814 1.00 82.06 93 PRO A N 1
ATOM 730 C CA . PRO A 1 93 ? 28.334 6.943 -57.072 1.00 82.06 93 PRO A CA 1
ATOM 731 C C . PRO A 1 93 ? 29.572 6.141 -57.497 1.00 82.06 93 PRO A C 1
ATOM 733 O O . PRO A 1 93 ? 29.461 5.256 -58.342 1.00 82.06 93 PRO A O 1
ATOM 736 N N . HIS A 1 94 ? 30.740 6.449 -56.927 1.00 84.00 94 HIS A N 1
ATOM 737 C CA . HIS A 1 94 ? 32.002 5.761 -57.194 1.00 84.00 94 HIS A CA 1
ATOM 738 C C . HIS A 1 94 ? 32.221 4.522 -56.310 1.00 84.00 94 HIS A C 1
ATOM 740 O O . HIS A 1 94 ? 33.204 3.809 -56.508 1.00 84.00 94 HIS A O 1
ATOM 746 N N . LEU A 1 95 ? 31.342 4.254 -55.336 1.00 80.81 95 LEU A N 1
ATOM 747 C CA . LEU A 1 95 ? 31.439 3.046 -54.522 1.00 80.81 95 LEU A CA 1
ATOM 748 C C . LEU A 1 95 ? 30.910 1.814 -55.279 1.00 80.81 95 LEU A C 1
ATOM 750 O O . LEU A 1 95 ? 29.963 1.929 -56.065 1.00 80.81 95 LEU A O 1
ATOM 754 N N . PRO A 1 96 ? 31.480 0.617 -55.038 1.00 78.69 96 PRO A N 1
ATOM 755 C CA . PRO A 1 96 ? 31.008 -0.617 -55.656 1.00 78.69 96 PRO A CA 1
ATOM 756 C C . PRO A 1 96 ? 29.537 -0.870 -55.308 1.00 78.69 96 PRO A C 1
ATOM 758 O O . PRO A 1 96 ? 29.176 -1.015 -54.139 1.00 78.69 96 PRO A O 1
ATOM 761 N N . LYS A 1 97 ? 28.670 -0.944 -56.322 1.00 74.00 97 LYS A N 1
ATOM 762 C CA . LYS A 1 97 ? 27.265 -1.318 -56.122 1.00 74.00 97 LYS A CA 1
ATOM 763 C C . LYS A 1 97 ? 27.203 -2.801 -55.761 1.00 74.00 97 LYS A C 1
ATOM 765 O O . LYS A 1 97 ? 27.786 -3.623 -56.467 1.00 74.00 97 LYS A O 1
ATOM 770 N N . LYS A 1 98 ? 26.490 -3.151 -54.684 1.00 70.75 98 LYS A N 1
ATOM 771 C CA . LYS A 1 98 ? 26.197 -4.559 -54.375 1.00 70.75 98 LYS A CA 1
ATOM 772 C C . LYS A 1 98 ? 25.498 -5.181 -55.589 1.00 70.75 98 LYS A C 1
ATOM 774 O O . LYS A 1 98 ? 24.497 -4.641 -56.060 1.00 70.75 98 LYS A O 1
ATOM 779 N N . SER A 1 99 ? 26.038 -6.281 -56.112 1.00 61.16 99 SER A N 1
ATOM 780 C CA . SER A 1 99 ? 25.341 -7.091 -57.110 1.00 61.16 99 SER A CA 1
ATOM 781 C C . SER A 1 99 ? 24.050 -7.639 -56.488 1.00 61.16 99 SER A C 1
ATOM 783 O O . SER A 1 99 ? 24.052 -7.969 -55.299 1.00 61.16 99 SER A O 1
ATOM 785 N N . PRO A 1 100 ? 22.938 -7.733 -57.240 1.00 58.53 100 PRO A N 1
ATOM 786 C CA . PRO A 1 100 ? 21.744 -8.372 -56.716 1.00 58.53 100 PRO A CA 1
ATOM 787 C C . PRO A 1 100 ? 22.068 -9.849 -56.477 1.00 58.53 100 PRO A C 1
ATOM 789 O O . PRO A 1 100 ? 22.403 -10.572 -57.417 1.00 58.53 100 PRO A O 1
ATOM 792 N N . THR A 1 101 ? 22.018 -10.288 -55.222 1.00 56.09 101 THR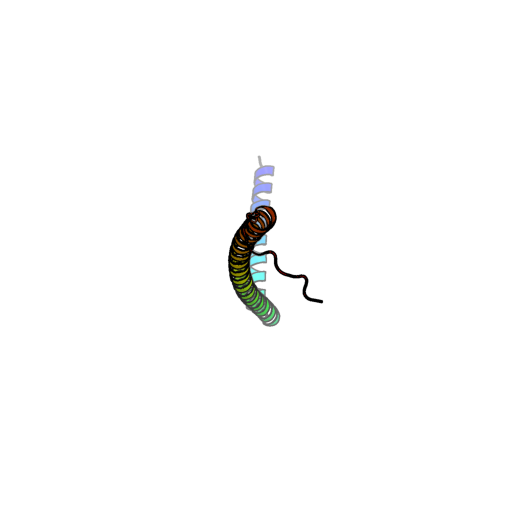 A N 1
ATOM 793 C CA . THR A 1 101 ? 22.038 -11.709 -54.874 1.00 56.09 101 THR A CA 1
ATOM 794 C C . THR A 1 101 ? 20.777 -12.342 -55.463 1.00 56.09 101 THR A C 1
ATOM 796 O O . THR A 1 101 ? 19.668 -11.923 -55.132 1.00 56.09 101 THR A O 1
ATOM 799 N N . ARG A 1 102 ? 20.972 -13.275 -56.399 1.00 44.66 102 ARG A N 1
ATOM 800 C CA . ARG A 1 102 ? 19.926 -14.064 -57.060 1.00 44.66 102 ARG A CA 1
ATOM 801 C C . ARG A 1 102 ? 19.479 -15.221 -56.178 1.00 44.66 102 ARG A C 1
ATOM 803 O O . ARG A 1 102 ? 20.364 -15.794 -55.507 1.00 44.66 102 ARG A O 1
#

InterPro domains:
  IPR009829 Spindle and kinetochore-associated protein 1 [PF07160] (5-99)
  IPR009829 Spindle and kinetochore-associated protein 1 [PTHR28573] (4-100)

Sequence (102 aa):
MEALELDDLCFHINSKISVIKKTLQLRHIGQDPSLGAVLSKVTYELQLLCELLNKVETEVQRQETIAKSLKELQLTLEGDVQEASHLRDNVPPHLPKKSPTR

Organism: Engystomops pustulosus (NCBI:txid76066)

Radius of gyration: 37.51 Å; chains: 1; bounding box: 67×48×89 Å

pLDDT: mean 92.85, std 11.02, range [44.66, 98.81]